Protein AF-A0A8S0Y898-F1 (afdb_monomer_lite)

pLDDT: mean 81.56, std 10.41, range [46.75, 91.25]

Secondary structure (DSSP, 8-state):
--EETTEEHHHHHH-HHHHHHHHHHHHHHHHHHHH---SHHHHHHHHHHHHHHHHHHHSPPSS-HHHHHHHHT---

Sequence (76 aa):
MKRFFIFNTEKLKNDVEYFLVTYVLVIFIQLIFWVKIDDLGDIVFGTIFSIFFLYLTFMKKKFTLREVWKLFWKVK

Radius of gyration: 14.1 Å; chains: 1; bounding box: 30×30×35 Å

Structure (mmCIF, N/CA/C/O backbone):
data_AF-A0A8S0Y898-F1
#
_entry.id   AF-A0A8S0Y898-F1
#
loop_
_atom_site.group_PDB
_atom_site.id
_atom_site.type_symbol
_atom_site.label_atom_id
_atom_site.label_alt_id
_atom_site.label_comp_id
_atom_site.label_asym_id
_atom_site.label_entity_id
_atom_site.label_seq_id
_atom_site.pdbx_PDB_ins_code
_atom_site.Cartn_x
_atom_site.Cartn_y
_atom_site.Cartn_z
_atom_site.occupancy
_atom_site.B_iso_or_equiv
_atom_site.auth_seq_id
_atom_site.auth_comp_id
_atom_site.auth_asym_id
_atom_site.auth_atom_id
_atom_site.pdbx_PDB_model_nu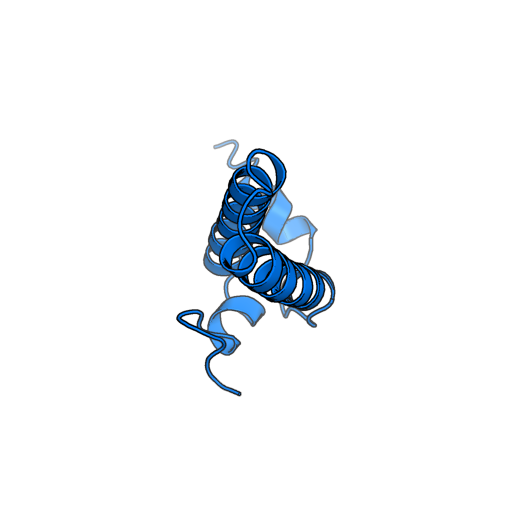m
ATOM 1 N N . MET A 1 1 ? 7.842 -12.241 9.861 1.00 51.84 1 MET A N 1
ATOM 2 C CA . MET A 1 1 ? 8.665 -11.181 9.234 1.00 51.84 1 MET A CA 1
ATOM 3 C C . MET A 1 1 ? 8.211 -9.828 9.755 1.00 51.84 1 MET A C 1
ATOM 5 O O . MET A 1 1 ? 7.046 -9.501 9.559 1.00 51.84 1 MET A O 1
ATOM 9 N N . LYS A 1 2 ? 9.088 -9.080 10.439 1.00 60.03 2 LYS A N 1
ATOM 10 C CA . LYS A 1 2 ? 8.779 -7.740 10.985 1.00 60.03 2 LYS A CA 1
ATOM 11 C C . LYS A 1 2 ? 8.899 -6.613 9.943 1.00 60.03 2 LYS A C 1
ATOM 13 O O . LYS A 1 2 ? 8.397 -5.515 10.158 1.00 60.03 2 LYS A O 1
ATOM 18 N N . ARG A 1 3 ? 9.573 -6.879 8.819 1.00 63.00 3 ARG A N 1
ATOM 19 C CA . ARG A 1 3 ? 9.762 -5.954 7.696 1.00 63.00 3 ARG A CA 1
ATOM 20 C C . ARG A 1 3 ? 9.679 -6.723 6.375 1.00 63.00 3 ARG A C 1
ATOM 22 O O . ARG A 1 3 ? 10.117 -7.871 6.332 1.00 63.00 3 ARG A O 1
ATOM 29 N N . PHE A 1 4 ? 9.112 -6.107 5.342 1.00 65.88 4 PHE A N 1
ATOM 30 C CA . PHE A 1 4 ? 9.190 -6.563 3.951 1.00 65.88 4 PHE A CA 1
ATOM 31 C C . PHE A 1 4 ? 9.736 -5.393 3.131 1.00 65.88 4 PHE A C 1
ATOM 33 O O . PHE A 1 4 ? 9.127 -4.322 3.125 1.00 65.88 4 PHE A O 1
ATOM 40 N N . PHE A 1 5 ? 10.907 -5.562 2.507 1.00 69.00 5 PHE A N 1
ATOM 41 C CA . PHE A 1 5 ? 11.676 -4.439 1.953 1.00 69.00 5 PHE A CA 1
ATOM 42 C C . PHE A 1 5 ? 11.961 -3.378 3.044 1.00 69.00 5 PHE A C 1
ATOM 44 O O . PHE A 1 5 ? 12.530 -3.703 4.088 1.00 69.00 5 PHE A O 1
ATOM 51 N N . ILE A 1 6 ? 11.526 -2.133 2.841 1.00 71.44 6 ILE A N 1
ATOM 52 C CA . ILE A 1 6 ? 11.615 -1.015 3.787 1.00 71.44 6 ILE A CA 1
ATOM 53 C C . ILE A 1 6 ? 10.342 -0.845 4.637 1.00 71.44 6 ILE A C 1
ATOM 55 O O . ILE A 1 6 ? 10.307 -0.006 5.536 1.00 71.44 6 ILE A O 1
ATOM 59 N N . PHE A 1 7 ? 9.288 -1.629 4.380 1.00 79.12 7 PHE A N 1
ATOM 60 C CA . PHE A 1 7 ? 7.981 -1.455 5.014 1.00 79.12 7 PHE A CA 1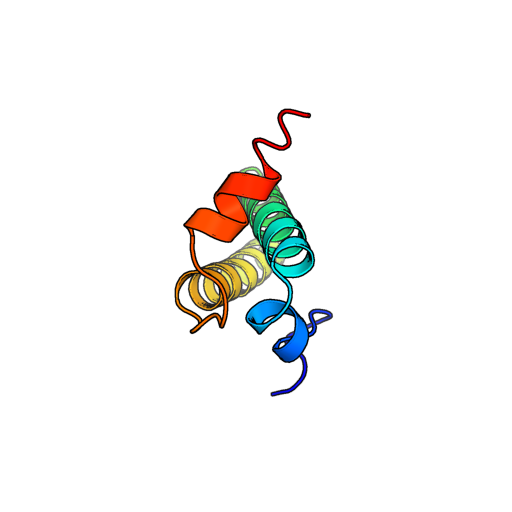
ATOM 61 C C . PHE A 1 7 ? 7.856 -2.269 6.301 1.00 79.12 7 PHE A C 1
ATOM 63 O O . PHE A 1 7 ? 8.194 -3.455 6.352 1.00 79.12 7 PHE A O 1
ATOM 70 N N . ASN A 1 8 ? 7.322 -1.640 7.351 1.00 84.31 8 ASN A N 1
ATOM 71 C CA . ASN A 1 8 ? 7.056 -2.304 8.623 1.00 84.31 8 ASN A CA 1
ATOM 72 C C . ASN A 1 8 ? 5.703 -3.034 8.570 1.00 84.31 8 ASN A C 1
ATOM 74 O O . ASN A 1 8 ? 4.640 -2.413 8.614 1.00 84.31 8 ASN A O 1
ATOM 78 N N . THR A 1 9 ? 5.743 -4.364 8.501 1.00 81.44 9 THR A N 1
ATOM 79 C CA . THR A 1 9 ? 4.556 -5.221 8.355 1.00 81.44 9 THR A CA 1
ATOM 80 C C . THR A 1 9 ? 3.659 -5.225 9.588 1.00 81.44 9 THR A C 1
ATOM 82 O O . THR A 1 9 ? 2.448 -5.385 9.453 1.00 81.44 9 THR A O 1
ATOM 85 N N . GLU A 1 10 ? 4.212 -5.035 10.788 1.00 85.00 10 GLU A N 1
ATOM 86 C CA . GLU A 1 10 ? 3.408 -4.879 12.005 1.00 85.00 10 GLU A CA 1
ATOM 87 C C . GLU A 1 10 ? 2.661 -3.548 11.983 1.00 85.00 10 GLU A C 1
ATOM 89 O O . GLU A 1 10 ? 1.471 -3.505 12.296 1.00 85.00 10 GLU A O 1
ATOM 94 N N . LYS A 1 11 ? 3.323 -2.475 11.541 1.00 87.19 11 LYS A N 1
ATOM 95 C CA . LYS A 1 11 ? 2.683 -1.165 11.409 1.00 87.19 11 LYS A CA 1
ATOM 96 C C . LYS A 1 11 ? 1.574 -1.191 10.351 1.00 87.19 11 LYS A C 1
ATOM 98 O O . LYS A 1 11 ? 0.470 -0.753 10.641 1.00 87.19 11 LYS A O 1
ATOM 103 N N . LEU A 1 12 ? 1.795 -1.839 9.202 1.00 88.44 12 LEU A N 1
ATOM 104 C CA . LEU A 1 12 ? 0.783 -2.017 8.142 1.00 88.44 12 LEU A CA 1
ATOM 105 C C . LEU A 1 12 ? -0.504 -2.722 8.596 1.00 88.44 12 LEU A C 1
ATOM 107 O O . LEU A 1 12 ? -1.554 -2.533 7.991 1.00 88.44 12 LEU A O 1
ATOM 111 N N . LYS A 1 13 ? -0.438 -3.566 9.631 1.00 88.69 13 LYS A N 1
ATOM 112 C CA . LYS A 1 13 ? -1.615 -4.285 10.151 1.00 88.69 13 LYS A CA 1
ATOM 113 C C . LYS A 1 13 ? -2.421 -3.482 11.160 1.00 88.69 13 LYS A C 1
ATOM 115 O O . LYS A 1 13 ? -3.597 -3.789 11.350 1.00 88.69 13 LYS A O 1
ATOM 120 N N . ASN A 1 14 ? -1.779 -2.539 11.843 1.00 89.81 14 ASN A N 1
ATOM 121 C CA . ASN A 1 14 ? -2.337 -1.860 13.010 1.00 89.81 14 ASN A CA 1
ATOM 122 C C . ASN A 1 14 ? -2.639 -0.376 12.747 1.00 89.81 14 ASN A C 1
ATOM 124 O O . ASN A 1 14 ? -3.512 0.175 13.402 1.00 89.81 14 ASN A O 1
ATOM 128 N N . ASP A 1 15 ? -1.933 0.257 11.810 1.00 90.19 15 ASP A N 1
ATOM 129 C CA . ASP A 1 15 ? -2.015 1.688 11.521 1.00 90.19 15 ASP A CA 1
ATOM 130 C C . ASP A 1 15 ? -2.670 1.907 10.149 1.00 90.19 15 ASP A C 1
ATOM 132 O O . ASP A 1 15 ? -2.122 1.540 9.104 1.00 90.19 15 ASP A O 1
ATOM 136 N N . VAL A 1 16 ? -3.876 2.478 10.178 1.00 89.25 16 VAL A N 1
ATOM 137 C CA . VAL A 1 16 ? -4.722 2.712 9.001 1.00 89.25 16 VAL A CA 1
ATOM 138 C C . VAL A 1 16 ? -4.079 3.726 8.051 1.00 89.25 16 VAL A C 1
ATOM 140 O O . VAL A 1 16 ? -4.106 3.529 6.836 1.00 89.25 16 VAL A O 1
ATOM 143 N N . GLU A 1 17 ? -3.479 4.793 8.588 1.00 89.56 17 GLU A N 1
ATOM 144 C CA . GLU A 1 17 ? -2.848 5.849 7.791 1.00 89.56 17 GLU A CA 1
ATOM 145 C C . GLU A 1 17 ? -1.576 5.319 7.124 1.00 89.56 17 GLU A C 1
ATOM 147 O O . GLU A 1 17 ? -1.388 5.482 5.916 1.00 89.56 17 GLU A O 1
ATOM 152 N N . TYR A 1 18 ? -0.741 4.598 7.879 1.00 89.94 18 TYR A N 1
ATOM 153 C CA . TYR A 1 18 ? 0.467 3.973 7.338 1.00 89.94 18 TYR A CA 1
ATOM 154 C C . TYR A 1 18 ? 0.147 2.930 6.260 1.00 89.94 18 TYR A C 1
ATOM 156 O O . TYR A 1 18 ? 0.843 2.863 5.242 1.00 89.94 18 TYR A O 1
ATOM 164 N N . PHE A 1 19 ? -0.916 2.139 6.454 1.00 91.25 19 PHE A N 1
ATOM 165 C CA . PHE A 1 19 ? -1.418 1.232 5.426 1.00 91.25 19 PHE A CA 1
ATOM 166 C C . PHE A 1 19 ? -1.835 1.987 4.168 1.00 91.25 19 PHE A C 1
ATOM 168 O O . PHE A 1 19 ? -1.374 1.635 3.086 1.00 91.25 19 PHE A O 1
ATOM 175 N N . LEU A 1 20 ? -2.666 3.024 4.303 1.00 89.69 20 LEU A N 1
ATOM 176 C CA . LEU A 1 20 ? -3.198 3.761 3.162 1.00 89.69 20 LEU A CA 1
ATOM 177 C C . LEU A 1 20 ? -2.083 4.405 2.330 1.00 89.69 20 LEU A C 1
ATOM 179 O O . LEU A 1 20 ? -2.044 4.217 1.116 1.00 89.69 20 LEU A O 1
ATOM 183 N N . VAL A 1 21 ? -1.150 5.105 2.981 1.00 90.31 21 VAL A N 1
ATOM 184 C CA . VAL A 1 21 ? -0.012 5.745 2.303 1.00 90.31 21 VAL A CA 1
ATOM 185 C C . VAL A 1 21 ? 0.842 4.706 1.583 1.00 90.31 21 VAL A C 1
ATOM 187 O O . VAL A 1 21 ? 1.192 4.893 0.420 1.00 90.31 21 VAL A O 1
ATOM 190 N N . THR A 1 22 ? 1.140 3.584 2.244 1.00 90.38 22 THR A N 1
ATOM 191 C CA . THR A 1 22 ? 1.928 2.507 1.631 1.00 90.38 22 THR A CA 1
ATOM 192 C C . THR A 1 22 ? 1.194 1.881 0.446 1.00 90.38 22 THR A C 1
ATOM 194 O O . THR A 1 22 ? 1.804 1.624 -0.586 1.00 90.38 22 THR A O 1
ATOM 197 N N . TYR A 1 23 ? -0.113 1.655 0.569 1.00 89.25 23 TYR A N 1
ATOM 198 C CA . TYR A 1 23 ? -0.927 1.056 -0.485 1.00 89.25 23 TYR A CA 1
ATOM 199 C C . TYR A 1 23 ? -0.984 1.946 -1.731 1.00 89.25 23 TYR A C 1
ATOM 201 O O . TYR A 1 23 ? -0.750 1.473 -2.840 1.00 89.25 23 TYR A O 1
ATOM 209 N N . VAL A 1 24 ? -1.207 3.249 -1.542 1.00 90.06 24 VAL A N 1
ATOM 210 C CA . VAL A 1 24 ? -1.199 4.241 -2.624 1.00 90.06 24 VAL A CA 1
ATOM 211 C C . VAL A 1 24 ? 0.182 4.337 -3.277 1.00 90.06 24 VAL A C 1
ATOM 213 O O . VAL A 1 24 ? 0.277 4.332 -4.501 1.00 90.06 24 VAL A O 1
ATOM 216 N N . LEU A 1 25 ? 1.258 4.356 -2.484 1.00 90.88 25 LEU A N 1
ATOM 217 C CA . LEU A 1 25 ? 2.629 4.369 -3.001 1.00 90.88 25 LEU A CA 1
ATOM 218 C C . LEU A 1 25 ? 2.904 3.163 -3.910 1.00 90.88 25 LEU A C 1
ATOM 220 O O . LEU A 1 25 ? 3.465 3.328 -4.989 1.00 90.88 25 LEU A O 1
ATOM 224 N N . VAL A 1 26 ? 2.488 1.962 -3.499 1.00 89.56 26 VAL A N 1
ATOM 225 C CA . VAL A 1 26 ? 2.671 0.740 -4.298 1.00 89.56 26 VAL A CA 1
ATOM 226 C C . VAL A 1 26 ? 1.916 0.822 -5.626 1.00 89.56 26 VAL A C 1
ATOM 228 O O . VAL A 1 26 ? 2.478 0.437 -6.648 1.00 89.56 26 VAL A O 1
ATOM 231 N N . ILE A 1 27 ? 0.701 1.383 -5.640 1.00 88.44 27 ILE A N 1
ATOM 232 C CA . ILE A 1 27 ? -0.060 1.610 -6.881 1.00 88.44 27 ILE A CA 1
ATOM 233 C C . ILE A 1 27 ? 0.699 2.561 -7.815 1.00 88.44 27 ILE A C 1
ATOM 235 O O . ILE A 1 27 ? 0.854 2.260 -8.996 1.00 88.44 27 ILE A O 1
ATOM 239 N N . PHE A 1 28 ? 1.216 3.684 -7.305 1.00 88.62 28 PHE A N 1
ATOM 240 C CA . PHE A 1 28 ? 1.998 4.619 -8.122 1.00 88.62 28 PHE A CA 1
ATOM 241 C C . PHE A 1 28 ? 3.257 3.975 -8.701 1.00 88.62 28 PHE A C 1
ATOM 243 O O . PHE A 1 28 ? 3.555 4.168 -9.877 1.00 88.62 28 PHE A O 1
ATOM 250 N N . ILE A 1 29 ? 3.967 3.180 -7.899 1.00 86.25 29 ILE A N 1
ATOM 251 C CA . ILE A 1 29 ? 5.139 2.437 -8.366 1.00 86.25 29 ILE A CA 1
ATOM 252 C C . ILE A 1 29 ? 4.740 1.476 -9.494 1.00 86.25 29 ILE A C 1
ATOM 254 O O . ILE A 1 29 ? 5.387 1.469 -10.538 1.00 86.25 29 ILE A O 1
ATOM 258 N N . GLN A 1 30 ? 3.650 0.719 -9.337 1.00 83.31 30 GLN A N 1
ATOM 259 C CA . GLN A 1 30 ? 3.161 -0.177 -10.391 1.00 83.31 30 GLN A CA 1
ATOM 260 C C . GLN A 1 30 ? 2.783 0.568 -11.678 1.00 83.31 30 GLN A C 1
ATOM 262 O O . GLN A 1 30 ? 3.098 0.085 -12.761 1.00 83.31 30 GLN A O 1
ATOM 267 N N . LEU A 1 31 ? 2.158 1.746 -11.581 1.00 83.44 31 LEU A N 1
ATOM 268 C CA . LEU A 1 31 ? 1.818 2.560 -12.753 1.00 83.44 31 LEU A CA 1
ATOM 269 C C . LEU A 1 31 ? 3.064 3.013 -13.526 1.00 83.44 31 LEU A C 1
ATOM 271 O O . LEU A 1 31 ? 3.045 3.009 -14.753 1.00 83.44 31 LEU A O 1
ATOM 275 N N . ILE A 1 32 ? 4.152 3.362 -12.831 1.00 82.56 32 ILE A N 1
ATOM 276 C CA . ILE A 1 32 ? 5.421 3.748 -13.470 1.00 82.56 32 ILE A CA 1
ATOM 277 C C . ILE A 1 32 ? 5.994 2.578 -14.275 1.00 82.56 32 ILE A C 1
ATOM 279 O O . ILE A 1 32 ? 6.349 2.751 -15.440 1.00 82.56 32 ILE A O 1
ATOM 283 N N . PHE A 1 33 ? 6.037 1.386 -13.673 1.00 74.94 33 PHE A N 1
ATOM 284 C CA . PHE A 1 33 ? 6.554 0.188 -14.337 1.00 74.94 33 PHE A CA 1
ATOM 285 C C . PHE A 1 33 ? 5.640 -0.319 -15.456 1.00 74.94 33 PHE A C 1
ATOM 287 O O . PHE A 1 33 ? 6.123 -0.943 -16.391 1.00 74.94 33 PHE A O 1
ATOM 294 N N . TRP A 1 34 ? 4.336 -0.032 -15.416 1.00 70.38 34 TRP A N 1
ATOM 295 C CA . TRP A 1 34 ? 3.427 -0.441 -16.489 1.00 70.38 34 TRP A CA 1
ATOM 296 C C . TRP A 1 34 ? 3.622 0.367 -17.785 1.00 70.38 34 TRP A C 1
ATOM 298 O O . TRP A 1 34 ? 3.356 -0.141 -18.870 1.00 70.38 34 TRP A O 1
ATOM 308 N N . VAL A 1 35 ? 4.113 1.608 -17.694 1.00 67.81 35 VAL A N 1
ATOM 309 C CA . VAL A 1 35 ? 4.296 2.504 -18.855 1.00 67.81 35 VAL A CA 1
ATOM 310 C C . VAL A 1 35 ? 5.615 2.255 -19.600 1.00 67.81 35 VAL A C 1
ATOM 312 O O . VAL A 1 35 ? 5.705 2.558 -20.787 1.00 67.81 35 VAL A O 1
ATOM 315 N N . LYS A 1 36 ? 6.636 1.708 -18.931 1.00 60.84 36 LYS A N 1
ATOM 316 C CA . LYS A 1 36 ? 7.967 1.454 -19.503 1.00 60.84 36 LYS A CA 1
ATOM 317 C C . LYS A 1 36 ? 8.401 0.023 -19.198 1.00 60.84 36 LYS A C 1
ATOM 319 O O . LYS A 1 36 ? 9.019 -0.225 -18.170 1.00 60.84 36 LYS A O 1
ATOM 324 N N . ILE A 1 37 ? 8.050 -0.912 -20.078 1.00 64.19 37 ILE A N 1
ATOM 325 C CA . ILE A 1 37 ? 8.496 -2.309 -19.990 1.00 64.19 37 ILE A CA 1
ATOM 326 C C . ILE A 1 37 ? 9.429 -2.569 -21.170 1.00 64.19 37 ILE A C 1
ATOM 328 O O . ILE A 1 37 ? 9.026 -3.182 -22.151 1.00 64.19 37 ILE A O 1
ATOM 332 N N . ASP A 1 38 ? 10.659 -2.068 -21.080 1.00 68.62 38 ASP A N 1
ATOM 333 C CA . ASP A 1 38 ? 11.688 -2.317 -22.101 1.00 68.62 38 ASP A CA 1
ATOM 334 C C . ASP A 1 38 ? 12.905 -3.076 -21.535 1.00 68.62 38 ASP A C 1
ATOM 336 O O . ASP A 1 38 ? 13.627 -3.720 -22.295 1.00 68.62 38 ASP A O 1
ATOM 340 N N . ASP A 1 39 ? 13.114 -3.070 -20.209 1.00 79.31 39 ASP A N 1
ATOM 341 C CA . ASP A 1 39 ? 14.245 -3.735 -19.546 1.00 79.31 39 ASP A CA 1
ATOM 342 C C . ASP A 1 39 ? 13.793 -4.922 -18.666 1.00 79.31 39 ASP A C 1
ATOM 344 O O . ASP A 1 39 ? 12.753 -4.904 -18.000 1.00 79.31 39 ASP A O 1
ATOM 348 N N . LEU A 1 40 ? 14.618 -5.969 -18.623 1.00 79.12 40 LEU A N 1
ATOM 349 C CA . LEU A 1 40 ? 14.434 -7.152 -17.784 1.00 79.12 40 LEU A CA 1
ATOM 350 C C . LEU A 1 40 ? 14.416 -6.786 -16.289 1.00 79.12 40 LEU A C 1
ATOM 352 O O . LEU A 1 40 ? 13.709 -7.420 -15.503 1.00 79.12 40 LEU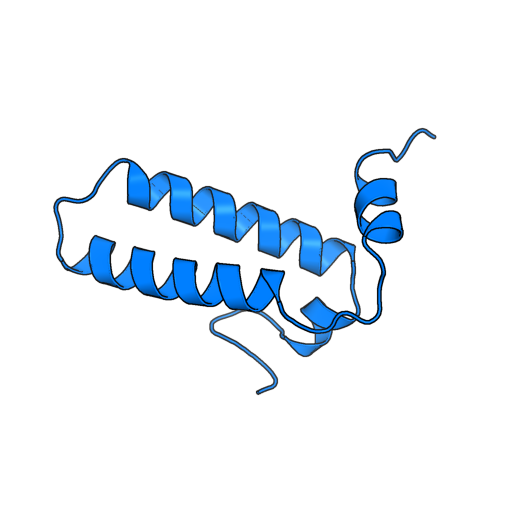 A O 1
ATOM 356 N N . GLY A 1 41 ? 15.151 -5.737 -15.901 1.00 77.56 41 GLY A N 1
ATOM 357 C CA . GLY A 1 41 ? 15.110 -5.179 -14.548 1.00 77.56 41 GLY A CA 1
ATOM 358 C C . GLY A 1 41 ? 13.720 -4.665 -14.166 1.00 77.56 41 GLY A C 1
ATOM 359 O O . GLY A 1 41 ? 13.204 -5.017 -13.102 1.00 77.56 41 GLY A O 1
ATOM 360 N N . ASP A 1 42 ? 13.078 -3.910 -15.058 1.00 79.38 42 ASP A N 1
ATOM 361 C CA . ASP A 1 42 ? 11.749 -3.331 -14.837 1.00 79.38 42 ASP A CA 1
ATOM 362 C C . ASP A 1 42 ? 10.673 -4.415 -14.700 1.00 79.38 42 ASP A C 1
ATOM 364 O O . ASP A 1 42 ? 9.798 -4.325 -13.835 1.00 79.38 42 ASP A O 1
ATOM 368 N N . ILE A 1 43 ? 10.787 -5.501 -15.474 1.00 79.69 43 ILE A N 1
ATOM 369 C CA . ILE A 1 43 ? 9.899 -6.670 -15.375 1.00 79.69 43 ILE A CA 1
ATOM 370 C C . ILE A 1 43 ? 10.013 -7.329 -13.994 1.00 79.69 43 ILE A C 1
ATOM 372 O O . ILE A 1 43 ? 9.000 -7.637 -13.353 1.00 79.69 43 ILE A O 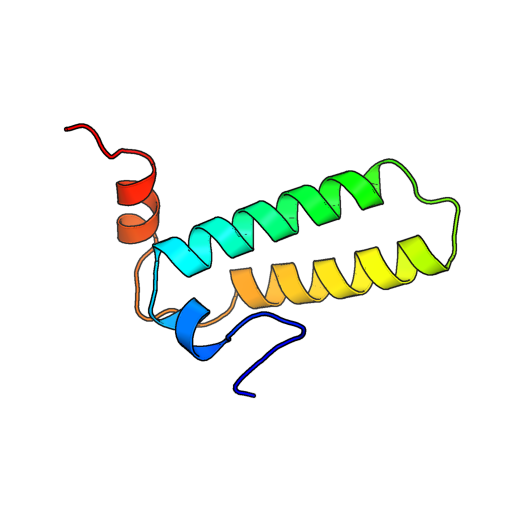1
ATOM 376 N N . VAL A 1 44 ? 11.239 -7.542 -13.506 1.00 83.81 44 VAL A N 1
ATOM 377 C CA . VAL A 1 44 ? 11.478 -8.164 -12.195 1.00 83.81 44 VAL A CA 1
ATOM 378 C C . VAL A 1 44 ? 10.968 -7.264 -11.070 1.00 83.81 44 VAL A C 1
ATOM 380 O O . VAL A 1 44 ? 10.241 -7.737 -10.190 1.00 83.81 44 VAL A O 1
ATOM 383 N N . PHE A 1 45 ? 11.278 -5.966 -11.110 1.00 82.38 45 PHE A N 1
ATOM 384 C CA . PHE A 1 45 ? 10.785 -5.007 -10.119 1.00 82.38 45 PHE A CA 1
ATOM 385 C C . PHE A 1 45 ? 9.256 -4.908 -10.132 1.00 82.38 45 PHE A C 1
ATOM 387 O O . PHE A 1 45 ? 8.631 -5.021 -9.072 1.00 82.38 45 PHE A O 1
ATOM 394 N N . GLY A 1 46 ? 8.638 -4.796 -11.308 1.00 83.75 46 GLY A N 1
ATOM 395 C CA . GLY A 1 46 ? 7.183 -4.791 -11.462 1.00 83.75 46 GLY A CA 1
ATOM 396 C C . GLY A 1 46 ? 6.528 -6.054 -10.893 1.00 83.75 46 GLY A C 1
ATOM 397 O O . GLY A 1 46 ? 5.506 -5.974 -10.203 1.00 83.75 46 GLY A O 1
ATOM 398 N N . THR A 1 47 ? 7.152 -7.219 -11.085 1.00 86.38 47 THR A N 1
ATOM 399 C CA . THR A 1 47 ? 6.678 -8.496 -10.528 1.00 86.38 47 THR A CA 1
ATOM 400 C C . THR A 1 47 ? 6.738 -8.507 -8.998 1.00 86.38 47 THR A C 1
ATOM 402 O O . THR A 1 47 ? 5.753 -8.856 -8.344 1.00 86.38 47 THR A O 1
ATOM 405 N N . ILE A 1 48 ? 7.852 -8.065 -8.401 1.00 87.69 48 ILE A N 1
ATOM 406 C CA . ILE A 1 48 ? 8.016 -7.984 -6.938 1.00 87.69 48 ILE A CA 1
ATOM 407 C C . ILE A 1 48 ? 6.960 -7.062 -6.321 1.00 87.69 48 ILE A C 1
ATOM 409 O O . ILE A 1 48 ? 6.300 -7.437 -5.347 1.00 87.69 48 ILE A O 1
ATOM 413 N N . PHE A 1 49 ? 6.762 -5.873 -6.896 1.00 87.75 49 PHE A N 1
ATOM 414 C CA . PHE A 1 49 ? 5.754 -4.930 -6.410 1.00 87.75 49 PHE A CA 1
ATOM 415 C C . PHE A 1 49 ? 4.327 -5.450 -6.599 1.00 87.75 49 PHE A C 1
ATOM 417 O O . PHE A 1 49 ? 3.478 -5.181 -5.754 1.00 87.75 49 PHE A O 1
ATOM 424 N N . SER A 1 50 ? 4.070 -6.266 -7.622 1.00 87.75 50 SER A N 1
ATOM 425 C CA . SER A 1 50 ? 2.770 -6.919 -7.818 1.00 87.75 50 SER A CA 1
ATOM 426 C C . SER A 1 50 ? 2.478 -7.991 -6.774 1.00 87.75 50 SER A C 1
ATOM 428 O O . SER A 1 50 ? 1.385 -8.023 -6.207 1.00 87.75 50 SER A O 1
ATOM 430 N N . ILE A 1 51 ? 3.472 -8.809 -6.425 1.00 89.31 51 ILE A N 1
ATOM 431 C CA . ILE A 1 51 ? 3.362 -9.750 -5.301 1.00 89.31 51 ILE A CA 1
ATOM 432 C C . ILE A 1 51 ? 3.126 -8.982 -3.994 1.00 89.31 51 ILE A C 1
ATOM 434 O O . ILE A 1 51 ? 2.282 -9.369 -3.183 1.00 89.31 51 ILE A O 1
ATOM 438 N N . PHE A 1 52 ? 3.829 -7.864 -3.794 1.00 88.69 52 PHE A N 1
ATOM 439 C CA . PHE A 1 52 ? 3.651 -7.036 -2.605 1.00 88.69 52 PHE A CA 1
ATOM 440 C C . PHE A 1 52 ? 2.271 -6.365 -2.549 1.00 88.69 52 PHE A C 1
ATOM 442 O O . PHE A 1 52 ? 1.645 -6.337 -1.491 1.00 88.69 52 PHE A O 1
ATOM 449 N N . PHE A 1 53 ? 1.746 -5.894 -3.679 1.00 88.44 53 PHE A N 1
ATOM 450 C CA . PHE A 1 53 ? 0.389 -5.361 -3.784 1.00 88.44 53 PHE A CA 1
ATOM 451 C C . PHE A 1 53 ? -0.668 -6.406 -3.399 1.00 88.44 53 PHE A C 1
ATOM 453 O O . PHE A 1 53 ? -1.569 -6.122 -2.602 1.00 88.44 53 PHE A O 1
ATOM 460 N N . LEU A 1 54 ? -0.532 -7.639 -3.901 1.00 89.75 54 LEU A N 1
ATOM 461 C CA . LEU A 1 54 ? -1.402 -8.752 -3.513 1.00 89.75 54 LEU A CA 1
ATOM 462 C C . LEU A 1 54 ? -1.289 -9.032 -2.012 1.00 89.75 54 LEU A C 1
ATOM 464 O O . LEU A 1 54 ? -2.306 -9.147 -1.327 1.00 89.75 54 LEU A O 1
ATOM 468 N N . TYR A 1 55 ? -0.069 -9.051 -1.471 1.00 89.06 55 TYR A N 1
ATOM 469 C CA . TYR A 1 55 ? 0.152 -9.206 -0.036 1.00 89.06 55 TYR A CA 1
ATOM 470 C C . TYR A 1 55 ? -0.577 -8.128 0.780 1.00 89.06 55 TYR A C 1
ATOM 472 O O . TYR A 1 55 ? -1.308 -8.461 1.712 1.00 89.06 55 TYR A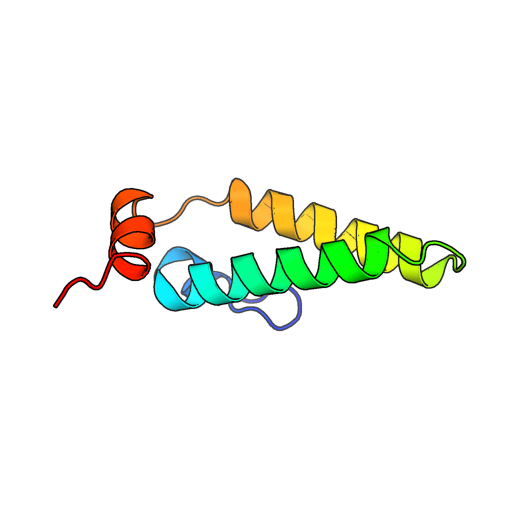 O 1
ATOM 480 N N . LEU A 1 56 ? -0.446 -6.846 0.421 1.00 87.25 56 LEU A N 1
ATOM 481 C CA . LEU A 1 56 ? -1.138 -5.747 1.105 1.00 87.25 56 LEU A CA 1
ATOM 482 C C . LEU A 1 56 ? -2.662 -5.836 0.976 1.00 87.25 56 LEU A C 1
ATOM 484 O O . LEU A 1 56 ? -3.399 -5.461 1.893 1.00 87.25 56 LEU A O 1
ATOM 488 N N . THR A 1 57 ? -3.152 -6.335 -0.154 1.00 86.00 57 THR A N 1
ATOM 489 C CA . THR A 1 57 ? -4.585 -6.495 -0.402 1.00 86.00 57 THR A CA 1
ATOM 490 C C . THR A 1 57 ? -5.163 -7.587 0.500 1.00 86.00 57 THR A C 1
ATOM 492 O O . THR A 1 57 ? -6.120 -7.323 1.233 1.00 86.00 57 THR A O 1
ATOM 495 N N . PHE A 1 58 ? -4.519 -8.758 0.548 1.00 87.25 58 PHE A N 1
ATOM 496 C CA . PHE A 1 58 ? -5.013 -9.946 1.253 1.00 87.25 58 PHE A CA 1
ATOM 497 C C . PHE A 1 58 ? -4.528 -10.100 2.701 1.00 87.25 58 PHE A C 1
ATOM 499 O O . PHE A 1 5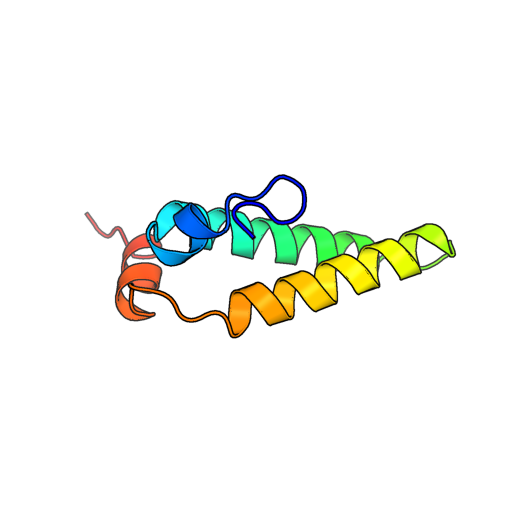8 ? -5.003 -10.982 3.418 1.00 87.25 58 PHE A O 1
ATOM 506 N N . MET A 1 59 ? -3.603 -9.265 3.180 1.00 87.69 59 MET A N 1
ATOM 507 C CA . MET A 1 59 ? -3.154 -9.355 4.569 1.00 87.69 59 MET A CA 1
ATOM 508 C C . MET A 1 59 ? -4.299 -9.091 5.556 1.00 87.69 59 MET A C 1
ATOM 510 O O . MET A 1 59 ? -5.063 -8.132 5.421 1.00 87.69 59 MET A O 1
ATOM 514 N N . LYS A 1 60 ? -4.361 -9.907 6.615 1.00 86.62 60 LYS A N 1
ATOM 515 C CA . LYS A 1 60 ? -5.276 -9.685 7.739 1.00 86.62 60 LYS A CA 1
ATOM 516 C C . LYS A 1 60 ? -4.887 -8.404 8.480 1.00 86.62 60 LYS A C 1
ATOM 518 O O . LYS A 1 60 ? -3.791 -8.317 9.042 1.00 86.62 60 LYS A O 1
ATOM 523 N N . LYS A 1 61 ? -5.800 -7.436 8.480 1.00 87.75 61 LYS A N 1
ATOM 524 C CA . LYS A 1 61 ? -5.672 -6.126 9.132 1.00 87.75 61 LYS A CA 1
ATOM 525 C C . LYS A 1 61 ? -6.459 -6.132 10.444 1.00 87.75 61 LYS A C 1
ATOM 527 O O . LYS A 1 61 ? -7.434 -6.872 10.567 1.00 87.75 61 LYS A O 1
ATOM 532 N N . LYS A 1 62 ? -6.025 -5.342 11.431 1.00 90.50 62 LYS A N 1
ATOM 533 C CA . LYS A 1 62 ? -6.789 -5.121 12.675 1.00 90.50 62 LYS A CA 1
ATOM 534 C C . LYS A 1 62 ? -7.840 -4.019 12.545 1.00 90.50 62 LYS A C 1
ATOM 536 O O . LYS A 1 62 ? -8.641 -3.848 13.453 1.00 90.50 62 LYS A O 1
ATOM 541 N N . PHE A 1 63 ? -7.826 -3.311 11.424 1.00 86.38 63 PHE A N 1
ATOM 542 C CA . PHE A 1 63 ? -8.787 -2.284 11.067 1.00 86.38 63 PHE A CA 1
ATOM 543 C C . PHE A 1 63 ? -9.674 -2.745 9.907 1.00 86.38 63 PHE A C 1
ATOM 545 O O . PHE A 1 63 ? -9.358 -3.673 9.157 1.00 86.38 63 PHE A O 1
ATOM 552 N N . THR A 1 64 ? -10.792 -2.058 9.757 1.00 87.19 64 THR A N 1
ATOM 553 C CA . THR A 1 64 ? -11.832 -2.284 8.762 1.00 87.19 64 THR A CA 1
ATOM 554 C C . THR A 1 64 ? -11.673 -1.347 7.566 1.00 87.19 64 THR A C 1
ATOM 556 O O . THR A 1 64 ? -11.108 -0.258 7.662 1.00 87.19 64 THR A O 1
ATOM 559 N N . LEU A 1 65 ? -12.251 -1.728 6.423 1.00 81.69 65 LEU A N 1
ATOM 560 C CA . LEU A 1 65 ? -12.350 -0.853 5.245 1.00 81.69 65 LEU A CA 1
ATOM 561 C C . LEU A 1 65 ? -13.070 0.470 5.551 1.00 81.69 65 LEU A C 1
ATOM 563 O O . LEU A 1 65 ? -12.734 1.499 4.974 1.00 81.69 65 LEU A O 1
ATOM 567 N N . ARG A 1 66 ? -14.016 0.468 6.500 1.00 85.44 66 ARG A N 1
ATOM 568 C CA . ARG A 1 66 ? -14.719 1.679 6.942 1.00 85.44 66 ARG A CA 1
ATOM 569 C C . ARG A 1 66 ? -13.771 2.687 7.589 1.00 85.44 66 ARG A C 1
ATOM 571 O O . ARG A 1 66 ? -13.939 3.885 7.388 1.00 85.44 66 ARG A O 1
ATOM 578 N N . GLU A 1 67 ? -12.790 2.223 8.358 1.00 86.31 67 GLU A N 1
ATOM 579 C CA . GLU A 1 67 ? -11.781 3.093 8.976 1.00 86.31 67 GLU A CA 1
ATOM 580 C C . GLU A 1 67 ? -10.839 3.693 7.934 1.00 86.31 67 GLU A C 1
ATOM 582 O O . GLU A 1 67 ? -10.542 4.880 8.012 1.00 86.31 67 GLU A O 1
ATOM 587 N N . VAL A 1 68 ? -10.462 2.922 6.908 1.00 85.50 68 VAL A N 1
ATOM 588 C CA . VAL A 1 68 ? -9.714 3.448 5.753 1.00 85.50 68 VAL A CA 1
ATOM 589 C C . VAL A 1 68 ? -10.536 4.513 5.021 1.00 85.50 68 VAL A C 1
ATOM 591 O O . VAL A 1 68 ? -10.029 5.589 4.723 1.00 85.50 68 VAL A O 1
ATOM 594 N N . TRP A 1 69 ? -11.824 4.254 4.778 1.00 84.25 69 TRP A N 1
ATOM 595 C CA . TRP A 1 69 ? -12.718 5.190 4.091 1.00 84.25 69 TRP A CA 1
ATOM 596 C C . TRP A 1 69 ? -12.870 6.517 4.844 1.00 84.25 69 TRP A C 1
ATOM 598 O O . TRP A 1 69 ? -12.825 7.581 4.233 1.00 84.25 69 TRP A O 1
ATOM 608 N N . LYS A 1 70 ? -12.965 6.481 6.179 1.00 86.75 70 LYS A N 1
ATOM 609 C CA . LYS A 1 70 ? -13.022 7.696 7.012 1.00 86.75 70 LYS A CA 1
ATOM 610 C C . LYS A 1 70 ? -11.820 8.627 6.815 1.00 86.75 70 LYS A C 1
ATOM 612 O O . LYS A 1 70 ? -11.974 9.826 7.011 1.00 86.75 70 LYS A O 1
ATOM 617 N N . LEU A 1 71 ? -10.651 8.111 6.424 1.00 84.00 71 LEU A N 1
ATOM 618 C CA . LEU A 1 71 ? -9.479 8.951 6.152 1.00 84.00 71 LEU A CA 1
ATOM 619 C C . LEU A 1 71 ? -9.643 9.805 4.889 1.00 84.00 71 LEU A C 1
ATOM 621 O O . LEU A 1 71 ? -9.165 10.936 4.867 1.00 84.00 71 LEU A O 1
ATOM 625 N N . PHE A 1 72 ? -10.337 9.297 3.867 1.00 80.00 72 PHE A N 1
ATOM 626 C CA . PHE A 1 72 ? -10.637 10.054 2.645 1.00 80.00 72 PHE A CA 1
ATOM 627 C C . PHE A 1 72 ? -11.692 11.129 2.886 1.00 80.00 72 PHE A C 1
ATOM 629 O O . PHE A 1 72 ? -11.596 12.237 2.370 1.00 80.00 72 PHE A O 1
ATOM 636 N N . TRP A 1 73 ? -12.679 10.800 3.713 1.00 75.44 73 TRP A N 1
ATOM 637 C CA . TRP A 1 73 ? -13.782 11.680 4.067 1.00 75.44 73 TRP A CA 1
ATOM 638 C C . TRP A 1 73 ? -13.563 12.296 5.439 1.00 75.44 73 TRP A C 1
ATOM 640 O O . TRP A 1 73 ? -14.495 12.318 6.240 1.00 75.44 73 TRP A O 1
ATOM 650 N N . LYS A 1 74 ? -12.360 12.826 5.715 1.00 62.25 74 LYS A N 1
ATOM 651 C CA . LYS A 1 74 ? -12.165 13.837 6.772 1.00 62.25 74 LYS A CA 1
ATOM 652 C C . LYS A 1 74 ? -12.964 15.098 6.391 1.00 62.25 74 LYS A C 1
ATOM 654 O O . LYS A 1 74 ? -12.417 16.155 6.104 1.00 62.25 74 LYS A O 1
ATOM 659 N N . VAL A 1 75 ? -14.283 14.954 6.342 1.00 48.97 75 VAL A N 1
ATOM 660 C CA . VAL A 1 75 ? -15.251 16.028 6.424 1.00 48.97 75 VAL A CA 1
ATOM 661 C C . VAL A 1 75 ? -15.164 16.457 7.880 1.00 48.97 75 VAL A C 1
ATOM 663 O O . VAL A 1 75 ? -15.468 15.673 8.781 1.00 48.97 75 VAL A O 1
ATOM 666 N N . LYS A 1 76 ? -14.575 17.635 8.078 1.00 46.75 76 LYS A N 1
ATOM 667 C CA . LYS A 1 76 ? -14.590 18.349 9.352 1.00 46.75 76 LYS A CA 1
ATOM 668 C C . LYS A 1 76 ? -16.018 18.532 9.846 1.00 46.75 76 LYS A C 1
ATOM 670 O O . LYS A 1 76 ? -16.890 18.792 8.988 1.00 46.75 76 LYS A O 1
#

Foldseek 3Di:
DQDDPNDGPVCCQEPLVSVLVVLVVLVVLLVVLVVDDPDPVSVVVNVVSVVVNVCSVPPHHPDDPVVNVVVVPPPD